Protein AF-A0A812ZB99-F1 (afdb_monomer)

Solvent-accessible surface area (backbone atoms only — not comparable to full-atom values): 3874 Å² total; per-residue (Å²): 122,64,33,63,56,36,48,52,50,50,51,48,25,62,73,69,72,43,81,74,48,58,67,59,50,32,52,30,21,38,35,20,19,79,67,53,34,27,68,60,14,47,52,50,50,58,64,41,55,81,74,43,86,67,53,71,65,40,54,51,28,36,50,52,5,43,61,69,55,68,79,123

Secondary structure (DSSP, 8-state):
-HHHHHHHHHHHHHHTTPPPPHHHHHHHHHHHHTTT-HHHHHHHHHHHHTTS---HHHHHHHHHHHHHTT--

pLDDT: mean 73.39, std 8.78, range [48.03, 84.25]

Nearest PDB structures (foldseek):
  6sgb-assembly1_FX  TM=9.327E-01  e=1.813E-02  Trypanosoma brucei brucei
  4pjs-assembly1_A  TM=8.865E-01  e=1.813E-02  unidentified
  5orm-assembly1_A  TM=9.175E-01  e=3.246E-02  synthetic construct
  8cbk-assembly1_E  TM=7.399E-01  e=1.603E+00  Homo sapiens
  8w9z-assembly1_D  TM=7.392E-01  e=8.179E+00  Nicotiana tabacum

Radius of gyration: 11.35 Å; Cα contacts (8 Å, |Δi|>4): 82; chains: 1; bounding box: 23×23×30 Å

Structure (mmCIF, N/CA/C/O backbone):
data_AF-A0A812ZB99-F1
#
_entry.id   AF-A0A812ZB99-F1
#
loop_
_atom_site.group_PDB
_atom_site.id
_atom_site.type_symbol
_atom_site.label_atom_id
_atom_site.label_alt_id
_atom_site.label_comp_id
_atom_site.label_asym_id
_atom_site.label_entity_id
_atom_site.label_seq_id
_atom_site.pdbx_PDB_ins_code
_atom_site.Cartn_x
_atom_site.Cartn_y
_atom_site.Cartn_z
_atom_site.occupancy
_atom_site.B_iso_or_equiv
_atom_site.auth_seq_id
_atom_site.auth_comp_id
_atom_site.auth_asym_id
_atom_site.auth_atom_id
_atom_site.pdbx_PDB_model_num
ATOM 1 N N . GLY A 1 1 ? -1.212 11.960 5.709 1.00 54.97 1 GLY A N 1
ATOM 2 C CA . GLY A 1 1 ? -0.578 12.807 4.673 1.00 54.97 1 GLY A CA 1
ATOM 3 C C . GLY A 1 1 ? 0.187 12.055 3.584 1.00 54.97 1 GLY A C 1
ATOM 4 O O . GLY A 1 1 ? 0.238 12.538 2.465 1.00 54.97 1 GLY A O 1
ATOM 5 N N . GLN A 1 2 ? 0.794 10.889 3.844 1.00 63.38 2 GLN A N 1
ATOM 6 C CA . GLN A 1 2 ? 1.684 10.244 2.855 1.00 63.38 2 GLN A CA 1
ATOM 7 C C . GLN A 1 2 ? 0.953 9.495 1.716 1.00 63.38 2 GLN A C 1
ATOM 9 O O . GLN A 1 2 ? 1.549 9.222 0.681 1.00 63.38 2 GLN A O 1
ATOM 14 N N . TRP A 1 3 ? -0.346 9.206 1.863 1.00 67.31 3 TRP A N 1
ATOM 15 C CA . TRP A 1 3 ? -1.148 8.545 0.819 1.00 67.31 3 TRP A CA 1
ATOM 16 C C . TRP A 1 3 ? -1.393 9.411 -0.419 1.00 67.31 3 TRP A C 1
ATOM 18 O O . TRP A 1 3 ? -1.356 8.899 -1.532 1.00 67.31 3 TRP A O 1
ATOM 28 N N . GLN A 1 4 ? -1.617 10.717 -0.234 1.00 73.12 4 GLN A N 1
ATOM 29 C CA . GLN A 1 4 ? -1.839 11.647 -1.340 1.00 73.12 4 GLN A CA 1
ATOM 30 C C . GLN A 1 4 ? -0.606 11.712 -2.239 1.00 73.12 4 GLN A C 1
ATOM 32 O O . GLN A 1 4 ? -0.722 11.635 -3.457 1.00 73.12 4 GLN A O 1
ATOM 37 N N . VAL A 1 5 ? 0.577 11.783 -1.623 1.00 73.38 5 VAL A N 1
ATOM 38 C CA . VAL A 1 5 ? 1.858 11.803 -2.336 1.00 73.38 5 VAL A CA 1
ATOM 39 C C . VAL A 1 5 ? 2.078 10.485 -3.075 1.00 73.38 5 VAL A C 1
ATOM 41 O O . VAL A 1 5 ? 2.419 10.500 -4.253 1.00 73.38 5 VAL A O 1
ATOM 44 N N . ALA A 1 6 ? 1.810 9.348 -2.426 1.00 68.69 6 ALA A N 1
ATOM 45 C CA . ALA A 1 6 ? 1.941 8.042 -3.064 1.00 68.69 6 ALA A CA 1
ATOM 46 C C . ALA A 1 6 ? 0.999 7.884 -4.274 1.00 68.69 6 ALA A C 1
ATOM 48 O O . ALA A 1 6 ? 1.430 7.417 -5.327 1.00 68.69 6 ALA A O 1
ATOM 49 N N . LEU A 1 7 ? -0.253 8.344 -4.168 1.00 69.00 7 LEU A N 1
ATOM 50 C CA . LEU A 1 7 ? -1.203 8.367 -5.285 1.00 69.00 7 LEU A CA 1
ATOM 51 C C . LEU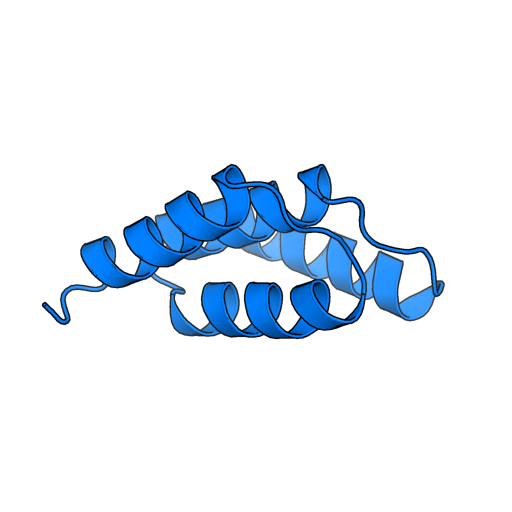 A 1 7 ? -0.752 9.289 -6.417 1.00 69.00 7 LEU A C 1
ATOM 53 O O . LEU A 1 7 ? -0.842 8.897 -7.576 1.00 69.00 7 LEU A O 1
ATOM 57 N N . GLN A 1 8 ? -0.255 10.490 -6.113 1.00 73.56 8 GLN A N 1
ATOM 58 C CA . GLN A 1 8 ? 0.241 11.402 -7.147 1.00 73.56 8 GLN A CA 1
ATOM 59 C C . GLN A 1 8 ? 1.452 10.831 -7.882 1.00 73.56 8 GLN A C 1
ATOM 61 O O . GLN A 1 8 ? 1.541 10.941 -9.105 1.00 73.56 8 GLN A O 1
ATOM 66 N N . VAL A 1 9 ? 2.354 10.168 -7.162 1.00 70.94 9 VAL A N 1
ATOM 67 C CA . VAL A 1 9 ? 3.499 9.472 -7.751 1.00 70.94 9 VAL A CA 1
ATOM 68 C C . VAL A 1 9 ? 3.028 8.313 -8.640 1.00 70.94 9 VAL A C 1
ATOM 70 O O . VAL A 1 9 ? 3.458 8.214 -9.786 1.00 70.94 9 VAL A O 1
ATOM 73 N N . LEU A 1 10 ? 2.061 7.506 -8.194 1.00 67.19 10 LEU A N 1
ATOM 74 C CA . LEU A 1 10 ? 1.452 6.436 -9.001 1.00 67.19 10 LEU A CA 1
ATOM 75 C C . LEU A 1 10 ? 0.709 6.942 -10.243 1.00 67.19 10 LEU A C 1
ATOM 77 O O . LEU A 1 10 ? 0.799 6.330 -11.309 1.00 67.19 10 LEU A O 1
ATOM 81 N N . GLN A 1 11 ? -0.005 8.064 -10.140 1.00 68.94 11 GLN A N 1
ATOM 82 C CA . GLN A 1 11 ? -0.648 8.697 -11.293 1.00 68.94 11 GLN A CA 1
ATOM 83 C C . GLN A 1 11 ? 0.380 9.250 -12.277 1.00 68.94 11 GLN A C 1
ATOM 85 O O . GLN A 1 11 ? 0.176 9.171 -13.486 1.00 68.94 11 GLN A O 1
ATOM 90 N N . THR A 1 12 ? 1.505 9.750 -11.771 1.00 68.00 12 THR A N 1
ATOM 91 C CA . THR A 1 12 ? 2.637 10.181 -12.593 1.00 68.00 12 THR A CA 1
ATOM 92 C C . THR A 1 12 ? 3.232 8.983 -13.339 1.00 68.00 12 THR A C 1
ATOM 94 O O . THR A 1 12 ? 3.328 9.025 -14.562 1.00 68.00 12 THR A O 1
ATOM 97 N N . PHE A 1 13 ? 3.501 7.866 -12.656 1.00 63.56 13 PHE A N 1
ATOM 98 C CA . PHE A 1 13 ? 3.959 6.616 -13.282 1.00 63.56 13 PHE A CA 1
ATOM 99 C C . PHE A 1 13 ? 2.981 6.092 -14.345 1.00 63.56 13 PHE A C 1
ATOM 101 O O . PHE A 1 13 ? 3.386 5.782 -15.466 1.00 63.56 13 PHE A O 1
ATOM 108 N N . SER A 1 14 ? 1.679 6.111 -14.045 1.00 63.44 14 SER A N 1
ATOM 109 C CA . SER A 1 14 ? 0.623 5.726 -14.991 1.00 63.44 14 SER A CA 1
ATOM 110 C C . SER A 1 14 ? 0.586 6.634 -16.226 1.00 63.44 14 SER A C 1
ATOM 112 O O . SER A 1 14 ? 0.408 6.150 -17.341 1.00 63.44 14 SER A O 1
ATOM 114 N N . ARG A 1 15 ? 0.787 7.947 -16.044 1.00 61.81 15 ARG A N 1
ATOM 115 C CA . ARG A 1 15 ? 0.795 8.947 -17.123 1.00 61.81 15 ARG A CA 1
ATOM 116 C C . ARG A 1 15 ? 2.031 8.848 -18.016 1.00 61.81 15 ARG A C 1
ATOM 118 O O . ARG A 1 15 ? 1.930 9.126 -19.206 1.00 61.81 15 ARG A O 1
ATOM 125 N N . PHE A 1 16 ? 3.170 8.447 -17.459 1.00 59.66 16 PHE A N 1
ATOM 126 C CA . PHE A 1 16 ? 4.414 8.251 -18.207 1.00 59.66 16 PHE A CA 1
ATOM 127 C C . PHE A 1 16 ? 4.599 6.815 -18.725 1.00 59.66 16 PHE A C 1
ATOM 129 O O . PHE A 1 16 ? 5.641 6.521 -19.300 1.00 59.66 16 PHE A O 1
ATOM 136 N N . ALA A 1 17 ? 3.610 5.926 -18.539 1.00 58.00 17 ALA A N 1
ATOM 137 C CA . ALA A 1 17 ? 3.701 4.493 -18.853 1.00 58.00 17 ALA A CA 1
ATOM 138 C C . ALA A 1 17 ? 4.924 3.793 -18.225 1.00 58.00 17 ALA A C 1
ATOM 140 O O . ALA A 1 17 ? 5.346 2.727 -18.671 1.00 58.00 17 ALA A O 1
ATOM 141 N N . VAL A 1 18 ? 5.484 4.384 -17.171 1.00 58.09 18 VAL A N 1
ATOM 142 C CA . VAL A 1 18 ? 6.586 3.806 -16.412 1.00 58.09 18 VAL A CA 1
ATOM 143 C C . VAL A 1 18 ? 5.957 2.854 -15.405 1.00 58.09 18 VAL A C 1
ATOM 145 O O . VAL A 1 18 ? 5.092 3.262 -14.629 1.00 58.09 18 VAL A O 1
ATOM 148 N N . LEU A 1 19 ? 6.345 1.578 -15.450 1.00 58.38 19 LEU A N 1
ATOM 149 C CA . LEU A 1 19 ? 5.837 0.571 -14.522 1.00 58.38 19 LEU A CA 1
ATOM 150 C C . LEU A 1 19 ? 6.154 1.020 -13.083 1.00 58.38 19 LEU A C 1
ATOM 152 O O . LEU A 1 19 ? 7.331 1.190 -12.758 1.00 58.38 19 LEU A O 1
ATOM 156 N N . PRO A 1 20 ? 5.145 1.243 -12.223 1.00 63.62 20 PRO A N 1
ATOM 157 C CA . PRO A 1 20 ? 5.404 1.502 -10.819 1.00 63.62 20 PRO A CA 1
ATOM 158 C C . PRO A 1 20 ? 6.011 0.243 -10.204 1.00 63.62 20 PRO A C 1
ATOM 160 O O . PRO A 1 20 ? 5.417 -0.828 -10.268 1.00 63.62 20 PRO A O 1
ATOM 163 N N . ASP A 1 21 ? 7.196 0.379 -9.620 1.00 72.00 21 ASP A N 1
ATOM 164 C CA . ASP A 1 21 ? 7.922 -0.738 -9.022 1.00 72.00 21 ASP A CA 1
ATOM 165 C C . ASP A 1 21 ? 7.151 -1.341 -7.826 1.00 72.00 21 ASP A C 1
ATOM 167 O O . ASP A 1 21 ? 6.336 -0.654 -7.187 1.00 72.00 21 ASP A O 1
ATOM 171 N N . ALA A 1 22 ? 7.406 -2.613 -7.499 1.00 73.00 22 ALA A N 1
ATOM 172 C CA . ALA A 1 22 ? 6.730 -3.324 -6.408 1.00 73.00 22 ALA A CA 1
ATOM 173 C C . ALA A 1 22 ? 6.865 -2.561 -5.077 1.00 73.00 22 ALA A C 1
ATOM 175 O O . ALA A 1 22 ? 5.902 -2.430 -4.316 1.00 73.00 22 ALA A O 1
ATOM 176 N N . ILE A 1 23 ? 8.019 -1.921 -4.864 1.00 77.62 23 ILE A N 1
ATOM 177 C CA . ILE A 1 23 ? 8.290 -1.068 -3.701 1.00 77.62 23 ILE A CA 1
ATOM 178 C C . ILE A 1 23 ? 7.345 0.142 -3.662 1.00 77.62 23 ILE A C 1
ATOM 180 O O . ILE A 1 23 ? 6.725 0.407 -2.630 1.00 77.62 23 ILE A O 1
ATOM 184 N N . SER A 1 24 ? 7.178 0.851 -4.783 1.00 77.38 24 SER A N 1
ATOM 185 C CA . SER A 1 24 ? 6.318 2.044 -4.858 1.00 77.38 24 SER A CA 1
ATOM 186 C C . SER A 1 24 ? 4.849 1.698 -4.614 1.00 77.38 24 SER A C 1
ATOM 188 O O . SER A 1 24 ? 4.146 2.408 -3.890 1.00 77.38 24 SER A O 1
ATOM 190 N N . THR A 1 25 ? 4.399 0.569 -5.164 1.00 80.19 25 THR A N 1
ATOM 191 C CA . THR A 1 25 ? 3.044 0.058 -4.938 1.00 80.19 25 THR A CA 1
ATOM 192 C C . THR A 1 25 ? 2.841 -0.342 -3.473 1.00 80.19 25 THR A C 1
ATOM 194 O O . THR A 1 25 ? 1.854 0.068 -2.860 1.00 80.19 25 THR A O 1
ATOM 197 N N . SER A 1 26 ? 3.795 -1.058 -2.868 1.00 79.88 26 SER A N 1
ATOM 198 C CA . SER A 1 26 ? 3.717 -1.481 -1.461 1.00 79.88 26 SER A CA 1
ATOM 199 C C . SER A 1 26 ? 3.634 -0.293 -0.491 1.00 79.88 26 SER A C 1
ATOM 201 O O . SER A 1 26 ? 2.844 -0.306 0.461 1.00 79.88 26 SER A O 1
ATOM 203 N N . ALA A 1 27 ? 4.385 0.778 -0.773 1.00 83.44 27 ALA A N 1
ATOM 204 C CA . ALA A 1 27 ? 4.372 2.009 0.005 1.00 83.44 27 ALA A CA 1
ATOM 205 C C . ALA A 1 27 ? 3.016 2.721 -0.097 1.00 83.44 27 ALA A C 1
ATOM 207 O O . ALA A 1 27 ? 2.476 3.174 0.915 1.00 83.44 27 ALA A O 1
ATOM 208 N N . ALA A 1 28 ? 2.430 2.774 -1.296 1.00 83.56 28 ALA A N 1
ATOM 209 C CA . ALA A 1 28 ? 1.118 3.374 -1.515 1.00 83.56 28 ALA A CA 1
ATOM 210 C C . ALA A 1 28 ? -0.008 2.602 -0.818 1.00 83.56 28 ALA A C 1
ATOM 212 O O . ALA A 1 28 ? -0.841 3.213 -0.143 1.00 83.56 28 ALA A O 1
ATOM 213 N N . ILE A 1 29 ? 0.001 1.270 -0.924 1.00 81.69 29 ILE A N 1
ATOM 214 C CA . ILE A 1 29 ? -0.951 0.384 -0.242 1.00 81.69 29 ILE A CA 1
ATOM 215 C C . ILE A 1 29 ? -0.830 0.566 1.274 1.00 81.69 29 ILE A C 1
ATOM 217 O O . ILE A 1 29 ? -1.832 0.819 1.939 1.00 81.69 29 ILE A O 1
ATOM 221 N N . SER A 1 30 ? 0.390 0.547 1.818 1.00 81.75 30 SER A N 1
ATOM 222 C CA . SER A 1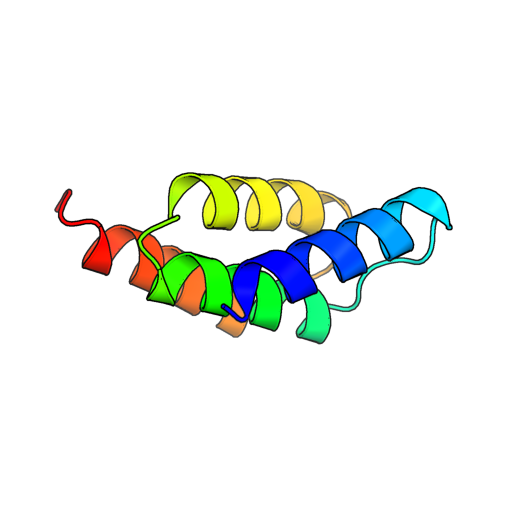 30 ? 0.640 0.757 3.252 1.00 81.75 30 SER A CA 1
ATOM 223 C C . SER A 1 30 ? 0.198 2.142 3.737 1.00 81.75 30 SER A C 1
ATOM 225 O O . SER A 1 30 ? -0.337 2.286 4.838 1.00 81.75 30 SER A O 1
ATOM 227 N N . ALA A 1 31 ? 0.394 3.185 2.927 1.00 84.25 31 ALA A N 1
ATOM 228 C CA . ALA A 1 31 ? -0.040 4.540 3.259 1.00 84.25 31 ALA A CA 1
ATOM 229 C C . ALA A 1 31 ? -1.571 4.692 3.236 1.00 84.25 31 ALA A C 1
ATOM 231 O O . ALA A 1 31 ? -2.118 5.449 4.048 1.00 84.25 31 ALA A O 1
ATOM 232 N N . CYS A 1 32 ? -2.253 3.978 2.333 1.00 82.75 32 CYS A N 1
ATOM 233 C CA . CYS A 1 32 ? -3.712 3.885 2.295 1.00 82.75 32 CYS A CA 1
ATOM 234 C C . CYS A 1 32 ? -4.244 3.090 3.497 1.00 82.75 32 CYS A C 1
ATOM 236 O O . CYS A 1 32 ? -5.174 3.548 4.160 1.00 82.75 32 CYS A O 1
ATOM 238 N N . ALA A 1 33 ? -3.595 1.972 3.840 1.00 80.44 33 ALA A N 1
ATOM 239 C CA . ALA A 1 33 ? -3.912 1.145 5.003 1.00 80.44 33 ALA A CA 1
ATOM 240 C C . ALA A 1 33 ? -3.898 1.953 6.305 1.00 80.44 33 ALA A C 1
ATOM 242 O O . ALA A 1 33 ? -4.891 2.008 7.024 1.00 80.44 33 ALA A O 1
ATOM 243 N N . LYS A 1 34 ? -2.806 2.686 6.552 1.00 79.38 34 LYS A N 1
ATOM 244 C CA . LYS A 1 34 ? -2.629 3.523 7.753 1.00 79.38 34 LYS A CA 1
ATOM 245 C C . LYS A 1 34 ? -3.649 4.653 7.899 1.00 79.38 34 LYS A C 1
ATOM 247 O O . LYS A 1 34 ? -3.737 5.249 8.965 1.00 79.38 34 LYS A O 1
ATOM 252 N N . GLN A 1 35 ? -4.373 4.995 6.837 1.00 80.44 35 GLN A N 1
ATOM 253 C CA . GLN A 1 35 ? -5.397 6.041 6.859 1.00 80.44 35 GLN A CA 1
ATOM 254 C C . GLN A 1 35 ? -6.816 5.490 6.714 1.00 80.44 35 GLN A C 1
ATOM 256 O O . GLN A 1 35 ? -7.732 6.258 6.434 1.00 80.44 35 GLN A O 1
ATOM 261 N N . GLY A 1 36 ? -7.002 4.176 6.887 1.00 79.06 36 GLY A N 1
ATOM 262 C CA . GLY A 1 36 ? -8.312 3.531 6.783 1.00 79.06 36 GLY A CA 1
ATOM 263 C C . GLY A 1 36 ? -8.878 3.515 5.360 1.00 79.06 36 GLY A C 1
ATOM 264 O O . GLY A 1 36 ? -10.050 3.216 5.162 1.00 79.06 36 GLY A O 1
ATOM 265 N N . GLN A 1 37 ? -8.063 3.817 4.346 1.00 82.56 37 GLN A N 1
ATOM 266 C CA . GLN A 1 37 ? -8.453 3.839 2.932 1.00 82.56 37 GLN A CA 1
ATOM 267 C C . GLN A 1 37 ? -8.271 2.451 2.297 1.00 82.56 37 GLN A C 1
ATOM 269 O O . GLN A 1 37 ? -7.595 2.288 1.279 1.00 82.56 37 GLN A O 1
ATOM 274 N N . TRP A 1 38 ? -8.859 1.427 2.916 1.00 81.88 38 TRP A N 1
ATOM 275 C CA . TRP A 1 38 ? -8.713 0.021 2.519 1.00 81.88 38 TRP A CA 1
ATOM 276 C C . TRP A 1 38 ? -9.223 -0.261 1.098 1.00 81.88 38 TRP A C 1
ATOM 278 O O . TRP A 1 38 ? -8.594 -1.012 0.355 1.00 81.88 38 TRP A O 1
ATOM 288 N N . ARG A 1 39 ? -10.306 0.405 0.671 1.00 82.88 39 ARG A N 1
ATOM 289 C CA . ARG A 1 39 ? -10.847 0.287 -0.696 1.00 82.88 39 ARG A CA 1
ATOM 290 C C . ARG A 1 39 ? -9.825 0.714 -1.745 1.00 82.88 39 ARG A C 1
ATOM 292 O O . ARG A 1 39 ? -9.593 -0.005 -2.712 1.00 82.88 39 ARG A O 1
ATOM 299 N N . THR A 1 40 ? -9.181 1.857 -1.523 1.00 82.31 40 THR A N 1
ATOM 300 C CA . THR A 1 40 ? -8.139 2.393 -2.407 1.00 82.31 40 THR A CA 1
ATOM 301 C C . THR A 1 40 ? -6.904 1.493 -2.409 1.00 82.31 40 THR A C 1
ATOM 303 O O . THR A 1 40 ? -6.324 1.251 -3.465 1.00 82.31 40 THR A O 1
ATOM 306 N N . ALA A 1 41 ? -6.536 0.942 -1.246 1.00 83.38 41 ALA A N 1
ATOM 307 C CA . ALA A 1 41 ? -5.440 -0.018 -1.120 1.00 83.38 41 ALA A CA 1
ATOM 308 C C . ALA A 1 41 ? -5.694 -1.297 -1.945 1.00 83.38 41 ALA A C 1
ATOM 310 O O . ALA A 1 41 ? -4.809 -1.739 -2.676 1.00 83.38 41 ALA A O 1
ATOM 311 N N . LEU A 1 42 ? -6.913 -1.849 -1.896 1.00 82.38 42 LEU A N 1
ATOM 312 C CA . LEU A 1 42 ? -7.310 -3.018 -2.692 1.00 82.38 42 LEU A CA 1
ATOM 313 C C . LEU A 1 42 ? -7.370 -2.717 -4.191 1.00 82.38 42 LEU A C 1
ATOM 315 O O . LEU A 1 42 ? -6.895 -3.518 -4.992 1.00 82.38 42 LEU A O 1
ATOM 319 N N . GLN A 1 43 ? -7.914 -1.562 -4.585 1.00 83.50 43 GLN A N 1
ATOM 320 C CA . GLN A 1 43 ? -7.934 -1.153 -5.992 1.00 83.50 43 GLN A CA 1
ATOM 321 C C . GLN A 1 43 ? -6.518 -1.033 -6.567 1.00 83.50 43 GLN A C 1
ATOM 323 O O . GLN A 1 43 ? -6.277 -1.476 -7.688 1.00 83.50 43 GLN A O 1
ATOM 328 N N . LEU A 1 44 ? -5.576 -0.492 -5.788 1.00 79.75 44 LEU A N 1
ATOM 329 C CA . LEU A 1 44 ? -4.161 -0.429 -6.154 1.00 79.75 44 LEU A CA 1
ATOM 330 C C . LEU A 1 44 ? -3.531 -1.816 -6.284 1.00 79.75 44 LEU A C 1
ATOM 332 O O . LEU A 1 44 ? -2.841 -2.076 -7.266 1.00 79.75 44 LEU A O 1
ATOM 336 N N . LEU A 1 45 ? -3.801 -2.717 -5.337 1.00 81.56 45 LEU A N 1
ATOM 337 C CA . LEU A 1 45 ? -3.308 -4.092 -5.388 1.00 81.56 45 LEU A CA 1
ATOM 338 C C . LEU A 1 45 ? -3.799 -4.818 -6.653 1.00 81.56 45 LEU A C 1
ATOM 340 O O . LEU A 1 45 ? -2.993 -5.396 -7.375 1.00 81.56 45 LEU A O 1
ATOM 344 N N . VAL A 1 46 ? -5.093 -4.734 -6.973 1.00 81.56 46 VAL A N 1
ATOM 345 C CA . VAL A 1 46 ? -5.675 -5.376 -8.167 1.00 81.56 46 VAL A CA 1
ATOM 346 C C . VAL A 1 46 ? -5.133 -4.765 -9.463 1.00 81.56 46 VAL A C 1
ATOM 348 O O . VAL A 1 46 ? -4.803 -5.494 -10.398 1.00 81.56 46 VAL A O 1
ATOM 351 N N . ALA A 1 47 ? -5.004 -3.437 -9.525 1.00 78.75 47 ALA A N 1
ATOM 352 C CA . ALA A 1 47 ? -4.474 -2.751 -10.702 1.00 78.75 47 ALA A CA 1
ATOM 353 C C . ALA A 1 47 ? -3.000 -3.102 -10.972 1.00 78.75 47 ALA A C 1
ATOM 355 O O . ALA A 1 47 ? -2.601 -3.234 -12.133 1.00 78.75 47 ALA A O 1
ATOM 356 N N . SER A 1 48 ? -2.204 -3.276 -9.913 1.00 76.25 48 SER A N 1
ATOM 357 C CA . SER A 1 48 ? -0.791 -3.643 -10.022 1.00 76.25 48 SER A CA 1
ATOM 358 C C . SER A 1 48 ? -0.570 -5.145 -10.208 1.00 76.25 48 SER A C 1
ATOM 360 O O . SER A 1 48 ? 0.390 -5.516 -10.875 1.00 76.25 48 SER A O 1
ATOM 362 N N . TRP A 1 49 ? -1.465 -6.012 -9.721 1.00 74.19 49 TRP A N 1
ATOM 363 C CA . TRP A 1 49 ? -1.379 -7.472 -9.898 1.00 74.19 49 TRP A CA 1
ATOM 364 C C . TRP A 1 49 ? -1.339 -7.887 -11.371 1.00 74.19 49 TRP A C 1
ATOM 366 O O . TRP A 1 49 ? -0.621 -8.804 -11.752 1.00 74.19 49 TRP A O 1
ATOM 376 N N . ALA A 1 50 ? -2.074 -7.177 -12.228 1.00 69.81 50 ALA A N 1
ATOM 377 C CA . ALA A 1 50 ? -2.080 -7.444 -13.664 1.00 69.81 50 ALA A CA 1
ATOM 378 C C . ALA A 1 50 ? -0.778 -7.026 -14.379 1.00 69.81 50 ALA A C 1
ATOM 380 O O . ALA A 1 50 ? -0.613 -7.322 -15.562 1.00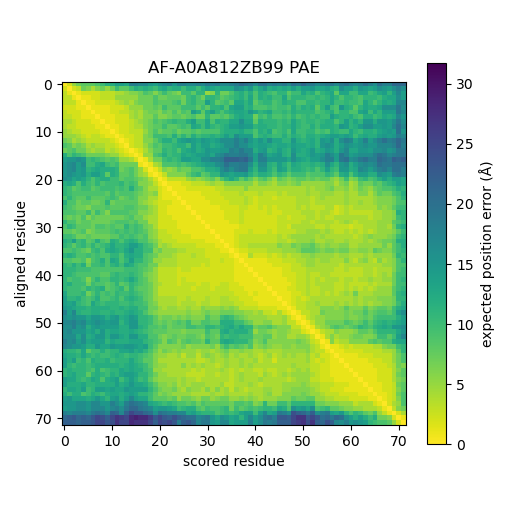 69.81 50 ALA A O 1
ATOM 381 N N . ARG A 1 51 ? 0.112 -6.284 -13.707 1.00 68.50 51 ARG A N 1
ATOM 382 C CA . ARG A 1 51 ? 1.267 -5.614 -14.326 1.00 68.50 51 ARG A CA 1
ATOM 383 C C . ARG A 1 51 ? 2.605 -5.958 -13.677 1.00 68.50 51 ARG A C 1
ATOM 385 O O . ARG A 1 51 ? 3.621 -5.835 -14.354 1.00 68.50 51 ARG A O 1
ATOM 392 N N . LEU A 1 52 ? 2.624 -6.360 -12.407 1.00 68.44 52 LEU A N 1
ATOM 393 C CA . LEU A 1 52 ? 3.838 -6.682 -11.664 1.00 68.44 52 LEU A CA 1
ATOM 394 C C . LEU A 1 52 ? 3.659 -7.921 -10.776 1.00 68.44 52 LEU A C 1
ATOM 396 O O . LEU A 1 52 ? 2.582 -8.116 -10.207 1.00 68.44 52 LEU A O 1
ATOM 400 N N . PRO A 1 53 ? 4.736 -8.704 -10.574 1.00 68.06 53 PRO A N 1
ATOM 401 C CA . PRO A 1 53 ? 4.805 -9.652 -9.473 1.00 68.06 53 PRO A CA 1
ATOM 402 C C . PRO A 1 53 ? 4.858 -8.859 -8.160 1.00 68.06 53 PRO A C 1
ATOM 404 O O . PRO A 1 53 ? 5.880 -8.280 -7.806 1.00 68.06 53 PRO A O 1
ATOM 407 N N . LEU A 1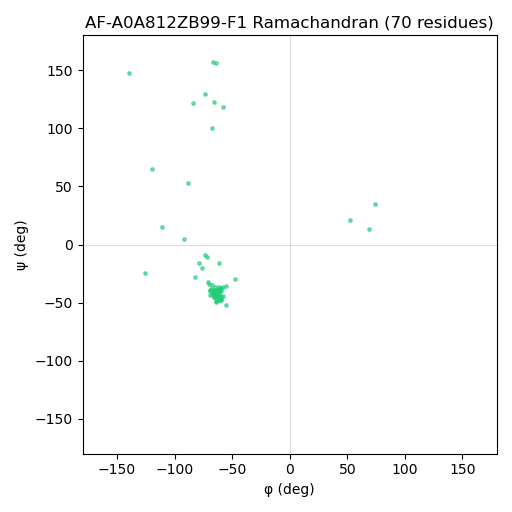 54 ? 3.718 -8.759 -7.480 1.00 70.88 54 LEU A N 1
ATOM 408 C CA . LEU A 1 54 ? 3.620 -8.102 -6.180 1.00 70.88 54 LEU A CA 1
ATOM 409 C C . LEU A 1 54 ? 4.244 -8.993 -5.100 1.00 70.88 54 LEU A C 1
ATOM 411 O O . LEU A 1 54 ? 3.868 -10.155 -4.973 1.00 70.88 54 LEU A O 1
ATOM 415 N N . ASP A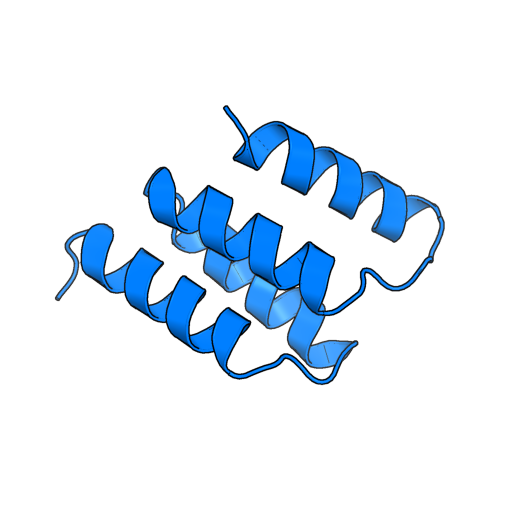 1 55 ? 5.140 -8.428 -4.293 1.00 74.06 55 ASP A N 1
ATOM 416 C CA . ASP A 1 55 ? 5.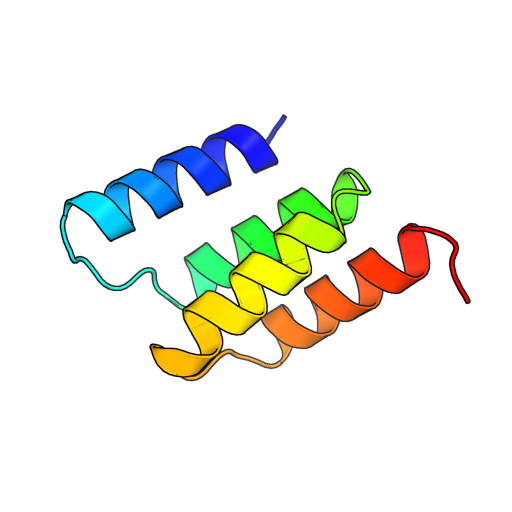693 -9.091 -3.110 1.00 74.06 55 ASP A CA 1
ATOM 417 C C . ASP A 1 55 ? 4.642 -9.322 -2.011 1.00 74.06 55 ASP A C 1
ATOM 419 O O . ASP A 1 55 ? 3.674 -8.563 -1.875 1.00 74.06 55 ASP A O 1
ATOM 423 N N . ASP A 1 56 ? 4.904 -10.300 -1.137 1.00 77.69 56 ASP A N 1
ATOM 424 C CA . ASP A 1 56 ? 4.138 -10.601 0.086 1.00 77.69 56 ASP A CA 1
ATOM 425 C C . ASP A 1 56 ? 3.839 -9.362 0.948 1.00 77.69 56 ASP A C 1
ATOM 427 O O . ASP A 1 56 ? 2.801 -9.273 1.608 1.00 77.69 56 ASP A O 1
ATOM 431 N N . ILE A 1 57 ? 4.717 -8.355 0.906 1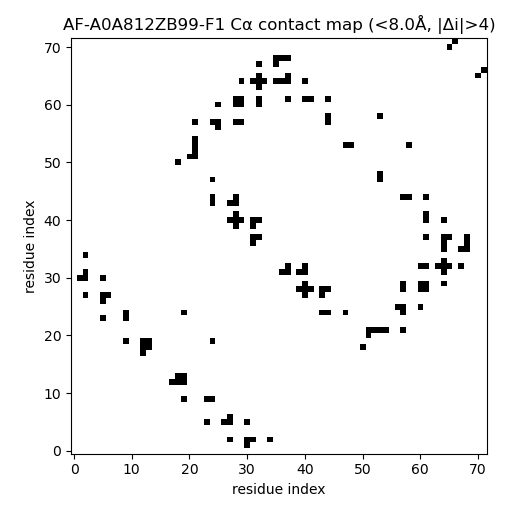.00 78.69 57 ILE A N 1
ATOM 432 C CA . ILE A 1 57 ? 4.544 -7.081 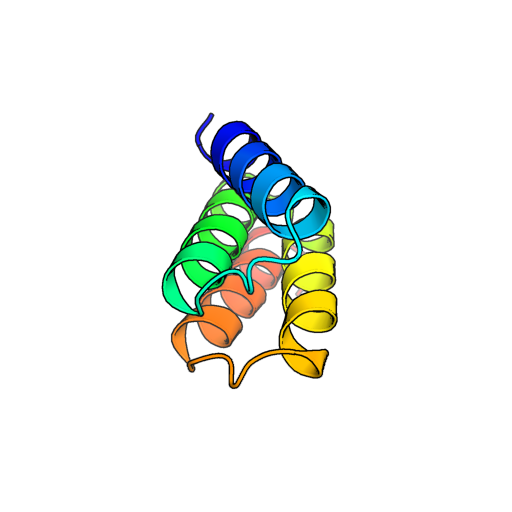1.614 1.00 78.69 57 ILE A CA 1
ATOM 433 C C . ILE A 1 57 ? 3.279 -6.348 1.137 1.00 78.69 57 ILE A C 1
ATOM 435 O O . ILE A 1 57 ? 2.560 -5.772 1.956 1.00 78.69 57 ILE A O 1
ATOM 439 N N . CYS A 1 58 ? 2.965 -6.386 -0.162 1.00 74.62 58 CYS A N 1
ATOM 440 C CA . CYS A 1 58 ? 1.767 -5.746 -0.712 1.00 74.62 58 CYS A CA 1
ATOM 441 C C . CYS A 1 58 ? 0.487 -6.415 -0.198 1.00 74.62 58 CYS A C 1
ATOM 443 O O . CYS A 1 58 ? -0.461 -5.725 0.186 1.00 74.62 58 CYS A O 1
ATOM 445 N N . PHE A 1 59 ? 0.484 -7.748 -0.144 1.00 78.50 59 PHE A N 1
ATOM 446 C CA . PHE A 1 59 ? -0.627 -8.534 0.388 1.00 78.50 59 PHE A CA 1
ATOM 447 C C . PHE A 1 59 ? -0.846 -8.272 1.866 1.00 78.50 59 PHE A C 1
ATOM 449 O O . PHE A 1 59 ? -1.959 -7.948 2.279 1.00 78.50 59 PHE A O 1
ATOM 456 N N . ASN A 1 60 ? 0.224 -8.337 2.653 1.00 82.06 60 ASN A N 1
ATOM 457 C CA . ASN A 1 60 ? 0.156 -8.109 4.088 1.00 82.06 60 ASN A CA 1
ATOM 458 C C . ASN A 1 60 ? -0.325 -6.681 4.410 1.00 82.06 60 ASN A C 1
ATOM 460 O O . ASN A 1 60 ? -1.186 -6.486 5.271 1.00 82.06 60 ASN A O 1
ATOM 464 N N . ALA A 1 61 ? 0.139 -5.679 3.656 1.00 80.31 61 ALA A N 1
ATOM 465 C CA . ALA A 1 61 ? -0.320 -4.300 3.799 1.00 80.31 61 ALA A CA 1
ATOM 466 C C . ALA A 1 61 ? -1.814 -4.130 3.464 1.00 80.31 61 ALA A C 1
ATOM 468 O O . ALA A 1 61 ? -2.522 -3.426 4.185 1.00 80.31 61 ALA A O 1
ATOM 469 N N . ALA A 1 62 ? -2.314 -4.782 2.409 1.00 79.38 62 ALA A N 1
ATOM 470 C CA . ALA A 1 62 ? -3.730 -4.738 2.042 1.00 79.38 62 ALA A CA 1
ATOM 471 C C . ALA A 1 62 ? -4.624 -5.487 3.049 1.00 79.38 62 ALA A C 1
ATOM 473 O O . ALA A 1 62 ? -5.687 -4.985 3.414 1.00 79.38 62 ALA A O 1
ATOM 474 N N . ILE A 1 63 ? -4.181 -6.644 3.550 1.00 80.38 63 ILE A N 1
ATOM 475 C CA . ILE A 1 63 ? -4.882 -7.401 4.600 1.00 80.38 63 ILE A CA 1
ATOM 476 C C . ILE A 1 63 ? -4.932 -6.582 5.892 1.00 80.38 63 ILE A C 1
ATOM 478 O O . ILE A 1 63 ? -6.004 -6.418 6.471 1.00 80.38 63 ILE A O 1
ATOM 482 N N . SER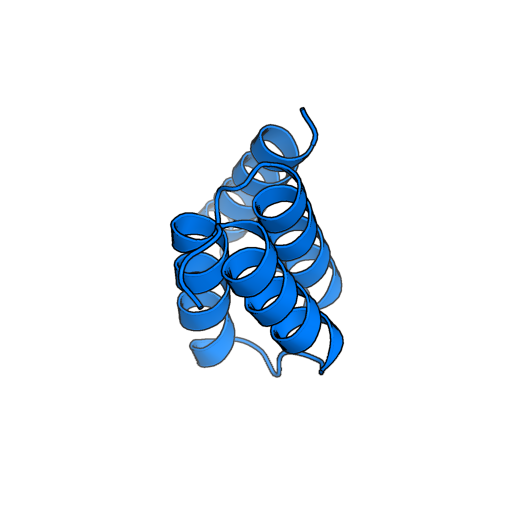 A 1 64 ? -3.806 -5.990 6.301 1.00 78.62 64 SER A N 1
ATOM 483 C CA . SER A 1 64 ? -3.746 -5.095 7.462 1.00 78.62 64 SER A CA 1
ATOM 484 C C . SER A 1 64 ? -4.663 -3.881 7.300 1.00 78.62 64 SER A C 1
ATOM 486 O O . SER A 1 64 ? -5.297 -3.470 8.270 1.00 78.62 64 SER A O 1
ATOM 488 N N . ALA A 1 65 ? -4.786 -3.330 6.084 1.00 76.62 65 ALA A N 1
ATOM 489 C CA . ALA A 1 65 ? -5.741 -2.263 5.774 1.00 76.62 65 ALA A CA 1
ATOM 490 C C . ALA A 1 65 ? -7.191 -2.694 6.027 1.00 76.62 65 ALA A C 1
ATOM 492 O O . ALA A 1 65 ? -7.963 -1.940 6.611 1.00 76.62 65 ALA A O 1
ATOM 493 N N . CYS A 1 66 ? -7.560 -3.900 5.587 1.00 74.94 66 CYS A N 1
ATOM 494 C CA . CYS A 1 66 ? -8.907 -4.440 5.767 1.00 74.94 66 CYS A CA 1
ATOM 495 C C . CYS A 1 66 ? -9.189 -4.761 7.242 1.00 74.94 66 CYS A C 1
ATOM 497 O O . CYS A 1 66 ? -10.269 -4.461 7.738 1.00 74.94 66 CYS A O 1
ATOM 499 N N . ALA A 1 67 ? -8.197 -5.293 7.962 1.00 77.00 67 ALA A N 1
ATOM 500 C CA . ALA A 1 67 ? -8.302 -5.582 9.391 1.00 77.00 67 ALA A CA 1
ATOM 501 C C . ALA A 1 67 ? -8.459 -4.305 10.239 1.00 77.00 67 ALA A C 1
ATOM 503 O O . ALA A 1 67 ? -9.258 -4.268 11.168 1.00 77.00 67 ALA A O 1
ATOM 504 N N . THR A 1 68 ? -7.735 -3.230 9.904 1.00 69.00 68 THR A N 1
ATOM 505 C CA . THR A 1 68 ? -7.846 -1.934 10.609 1.00 69.00 68 THR A CA 1
ATOM 506 C C . THR A 1 68 ? -9.092 -1.135 10.238 1.00 69.00 68 THR A C 1
ATOM 508 O O . THR A 1 68 ? -9.508 -0.277 11.011 1.00 69.00 68 THR A O 1
ATOM 511 N N . ALA A 1 69 ? -9.709 -1.418 9.090 1.00 69.69 69 ALA A N 1
ATOM 512 C CA . ALA A 1 69 ? -10.966 -0.804 8.681 1.00 69.69 69 ALA A CA 1
ATOM 513 C C . ALA A 1 69 ? -12.196 -1.309 9.453 1.00 69.69 69 ALA A C 1
ATOM 515 O O . ALA A 1 69 ? -13.257 -0.704 9.328 1.00 69.69 69 ALA A O 1
ATOM 516 N N . GLY A 1 70 ? -12.053 -2.363 10.264 1.00 56.66 70 GLY A N 1
ATOM 517 C CA . GLY A 1 70 ? -13.094 -2.780 11.203 1.00 56.66 70 GLY A CA 1
ATOM 518 C C . GLY A 1 70 ? -14.301 -3.475 10.571 1.00 56.66 70 GLY A C 1
ATOM 519 O O . GLY A 1 70 ? -15.403 -3.312 11.074 1.00 56.66 70 GLY A O 1
ATOM 520 N N . GLU A 1 71 ? -14.097 -4.258 9.508 1.00 48.03 71 GLU A N 1
ATOM 521 C CA . GLU A 1 71 ? -15.088 -5.225 9.002 1.00 48.03 71 GLU A CA 1
ATOM 522 C C . GLU A 1 71 ? -14.488 -6.644 9.044 1.00 48.03 71 GLU A C 1
ATOM 524 O O . GLU A 1 71 ? -14.228 -7.257 8.007 1.00 48.03 71 GLU A O 1
ATOM 529 N N . TRP A 1 72 ? -14.203 -7.136 10.252 1.00 49.16 72 TRP A N 1
ATOM 530 C CA . TRP A 1 72 ? -14.057 -8.566 10.551 1.00 49.16 72 TRP A CA 1
ATOM 531 C C . TRP A 1 72 ? -15.040 -8.937 11.654 1.00 49.16 72 TRP A C 1
ATOM 533 O O . TRP A 1 72 ? -15.102 -8.177 12.648 1.00 49.16 72 TRP A O 1
#

Mean predicted aligned error: 7.92 Å

Sequence (72 aa):
GQWQVALQVLQTFSRFAVLPDAISTSAAISACAKQGQWRTALQLLVASWARLPLDDICFNAAISACATAGEW

Foldseek 3Di:
DVLVVLVVVVVVCVVVVNQQDLVSLLSNLLVCLVVLVLVVLVVSVVVNVVPDDHDPSSVVSSVSSVVVNPPD